Protein AF-A0A1A8BZ48-F1 (afdb_monomer_lite)

Radius of gyration: 14.45 Å; chains: 1; bounding box: 38×24×32 Å

pLDDT: mean 97.92, std 1.16, range [92.81, 98.75]

Secondary structure (DSSP, 8-state):
--EEE---TTS-HHHHHHHHHHHTT-TTEEE-SS---PPTTSHHHHHHHHHHHHHHHHH-S---------TT---SS-HHHHHHHHHHTTT----

Structure (mmCIF, N/CA/C/O backbone):
data_AF-A0A1A8BZ48-F1
#
_entry.id   AF-A0A1A8BZ48-F1
#
loop_
_atom_site.group_PDB
_atom_site.id
_atom_site.type_symbol
_atom_site.label_atom_id
_atom_site.label_alt_id
_atom_site.label_comp_id
_atom_site.label_asym_id
_atom_site.label_entity_id
_atom_site.label_seq_id
_atom_site.pdbx_PDB_ins_code
_atom_site.Cartn_x
_atom_site.Cartn_y
_atom_site.Cartn_z
_atom_site.occupancy
_atom_site.B_iso_or_equiv
_atom_site.auth_seq_id
_atom_site.auth_comp_id
_atom_site.auth_asym_id
_atom_site.auth_atom_id
_atom_site.pdbx_PDB_model_num
ATOM 1 N N . ASN A 1 1 ? -3.430 1.887 10.774 1.00 96.94 1 ASN A N 1
ATOM 2 C CA . ASN A 1 1 ? -3.332 1.289 9.424 1.00 96.94 1 ASN A CA 1
ATOM 3 C C . ASN A 1 1 ? -1.954 0.684 9.240 1.00 96.94 1 ASN A C 1
ATOM 5 O O . ASN A 1 1 ? -1.033 1.091 9.943 1.00 96.94 1 ASN A O 1
ATOM 9 N N . ILE A 1 2 ? -1.830 -0.267 8.324 1.00 98.44 2 ILE A N 1
ATOM 10 C CA . ILE A 1 2 ? -0.574 -0.900 7.922 1.00 98.44 2 ILE A CA 1
ATOM 11 C C . ILE A 1 2 ? -0.510 -0.853 6.394 1.00 98.44 2 ILE A C 1
ATOM 13 O O . ILE A 1 2 ? -1.550 -0.981 5.749 1.00 98.44 2 ILE A O 1
ATOM 17 N N . TYR A 1 3 ? 0.667 -0.595 5.835 1.00 98.69 3 TYR A N 1
ATOM 18 C CA . TYR A 1 3 ? 0.822 -0.289 4.417 1.00 98.69 3 TYR A CA 1
ATOM 19 C C . TYR A 1 3 ? 1.949 -1.131 3.819 1.00 98.69 3 TYR A C 1
ATOM 21 O O . TYR A 1 3 ? 3.090 -1.049 4.271 1.00 98.69 3 TYR A O 1
ATOM 29 N N . CYS A 1 4 ? 1.620 -1.911 2.793 1.00 98.75 4 CYS A N 1
ATOM 30 C CA . CYS A 1 4 ? 2.593 -2.608 1.960 1.00 98.75 4 CYS A CA 1
ATOM 31 C C . CYS A 1 4 ? 2.738 -1.858 0.638 1.00 98.75 4 CYS A C 1
ATOM 33 O O . CYS A 1 4 ? 1.737 -1.527 0.001 1.00 98.75 4 CYS A O 1
ATOM 35 N N . VAL A 1 5 ? 3.978 -1.586 0.238 1.00 98.75 5 VAL A N 1
ATOM 36 C CA . VAL A 1 5 ? 4.297 -0.924 -1.026 1.00 98.75 5 VAL A CA 1
ATOM 37 C C . VAL A 1 5 ? 4.998 -1.917 -1.940 1.00 98.75 5 VAL A C 1
ATOM 39 O O . VAL A 1 5 ? 6.108 -2.372 -1.662 1.00 98.75 5 VAL A O 1
ATOM 42 N N . HIS A 1 6 ? 4.356 -2.237 -3.059 1.00 98.62 6 HIS A N 1
ATOM 43 C CA . HIS A 1 6 ? 4.996 -2.938 -4.164 1.00 98.62 6 HIS A CA 1
ATOM 44 C C . HIS A 1 6 ? 5.599 -1.916 -5.131 1.00 98.62 6 HIS A C 1
ATOM 46 O O . HIS A 1 6 ? 4.931 -0.970 -5.547 1.00 98.62 6 HIS A O 1
ATOM 52 N N . VAL A 1 7 ? 6.871 -2.109 -5.479 1.00 98.38 7 VAL A N 1
ATOM 53 C CA . VAL A 1 7 ? 7.554 -1.367 -6.544 1.00 98.38 7 VAL A CA 1
ATOM 54 C C . VAL A 1 7 ? 7.891 -2.365 -7.645 1.00 98.38 7 VAL A C 1
ATOM 56 O O . VAL A 1 7 ? 8.455 -3.426 -7.368 1.00 98.38 7 VAL A O 1
ATOM 59 N N . ASP A 1 8 ? 7.538 -2.048 -8.892 1.00 98.19 8 ASP A N 1
ATOM 60 C CA . ASP A 1 8 ? 7.813 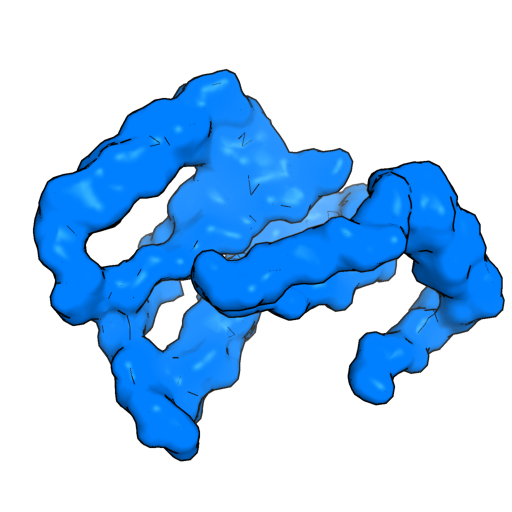-2.927 -10.029 1.00 98.19 8 ASP A CA 1
ATOM 61 C C . ASP A 1 8 ? 9.323 -3.163 -10.167 1.00 98.19 8 ASP A C 1
ATOM 63 O O . ASP A 1 8 ? 10.123 -2.229 -10.119 1.00 98.19 8 ASP A O 1
ATOM 67 N N . LYS A 1 9 ? 9.727 -4.416 -10.405 1.00 97.94 9 LYS A N 1
ATOM 68 C CA . LYS A 1 9 ? 11.133 -4.771 -10.668 1.00 97.94 9 LYS A CA 1
ATOM 69 C C . LYS A 1 9 ? 11.755 -4.010 -11.848 1.00 97.94 9 LYS A C 1
ATOM 71 O O . LYS A 1 9 ? 12.975 -3.925 -11.929 1.00 97.94 9 LYS A O 1
ATOM 76 N N . LYS A 1 10 ? 10.942 -3.488 -12.768 1.00 97.75 10 LYS A N 1
ATOM 77 C CA . LYS A 1 10 ? 11.369 -2.677 -13.920 1.00 97.75 10 LYS A CA 1
ATOM 78 C C . LYS A 1 10 ? 11.499 -1.188 -13.603 1.00 97.75 10 LYS A C 1
ATOM 80 O O . LYS A 1 10 ? 11.936 -0.436 -14.471 1.00 97.75 10 LYS A O 1
ATOM 85 N N . SER A 1 11 ? 11.078 -0.735 -12.422 1.00 97.69 11 SER A N 1
ATOM 86 C CA . SER A 1 11 ? 11.236 0.661 -12.024 1.00 97.69 11 SER A CA 1
ATOM 87 C C . SER A 1 11 ? 12.716 1.040 -11.955 1.00 97.69 11 SER A C 1
ATOM 89 O O . SER A 1 11 ? 13.577 0.217 -11.644 1.00 97.69 11 SER A O 1
ATOM 91 N N . ALA A 1 12 ? 13.015 2.309 -12.241 1.00 98.38 12 ALA A N 1
ATOM 92 C CA . ALA A 1 12 ? 14.375 2.819 -12.124 1.00 98.38 12 ALA A CA 1
ATOM 93 C C . ALA A 1 12 ? 14.898 2.619 -10.685 1.00 98.38 12 ALA A C 1
ATOM 95 O O . ALA A 1 12 ? 14.139 2.854 -9.740 1.00 98.38 12 ALA A O 1
ATOM 96 N N . PRO A 1 13 ? 16.185 2.268 -10.489 1.00 97.94 13 PRO A N 1
ATOM 97 C CA . PRO A 1 13 ? 16.743 2.042 -9.154 1.00 97.94 13 PRO A CA 1
ATOM 98 C C . PRO A 1 13 ? 16.517 3.210 -8.187 1.00 97.94 13 PRO A C 1
ATOM 100 O O . PRO A 1 13 ? 16.237 2.994 -7.012 1.00 97.94 13 PRO A O 1
ATOM 103 N N . SER A 1 14 ? 16.554 4.448 -8.692 1.00 98.50 14 SER A N 1
ATOM 104 C CA . SER A 1 14 ? 16.286 5.659 -7.910 1.00 98.50 14 SER A CA 1
ATOM 105 C C . SER A 1 14 ? 14.878 5.701 -7.311 1.00 98.50 14 SER A C 1
ATOM 107 O O . SER A 1 14 ? 14.719 6.167 -6.186 1.00 98.50 14 SER A O 1
ATOM 109 N N . VAL A 1 15 ? 13.865 5.188 -8.018 1.00 98.19 15 VAL A N 1
ATOM 110 C CA . VAL A 1 15 ? 12.479 5.115 -7.525 1.00 98.19 15 VAL A CA 1
ATOM 111 C C . VAL A 1 15 ? 12.398 4.135 -6.362 1.00 98.19 15 VAL A C 1
ATOM 113 O O . VAL A 1 15 ? 11.876 4.476 -5.302 1.00 98.19 15 VAL A O 1
ATOM 116 N N . THR A 1 16 ? 12.973 2.946 -6.534 1.00 97.94 16 THR A N 1
ATOM 117 C CA . THR A 1 16 ? 13.028 1.919 -5.491 1.00 97.94 16 THR A CA 1
ATOM 118 C C . THR A 1 16 ? 13.745 2.435 -4.244 1.00 97.94 16 THR A C 1
ATOM 120 O O . THR A 1 16 ? 13.206 2.315 -3.148 1.00 97.94 16 THR A O 1
ATOM 123 N N . SER A 1 17 ? 14.908 3.080 -4.397 1.00 98.38 17 SER A N 1
ATOM 124 C CA . SER A 1 17 ? 15.658 3.652 -3.270 1.00 98.38 17 SER A CA 1
ATOM 125 C C . SER A 1 17 ? 14.906 4.783 -2.567 1.00 98.38 17 SER A C 1
ATOM 127 O O . SER A 1 17 ? 14.914 4.847 -1.340 1.00 98.38 17 SER A O 1
ATOM 129 N N . ALA A 1 18 ? 14.232 5.661 -3.316 1.00 98.69 18 ALA A N 1
ATOM 130 C CA . ALA A 1 18 ? 13.446 6.745 -2.733 1.00 98.69 18 ALA A CA 1
ATOM 131 C C . ALA A 1 18 ? 12.252 6.208 -1.932 1.00 98.69 18 ALA A C 1
ATOM 133 O O . ALA A 1 18 ? 12.027 6.630 -0.799 1.00 98.69 18 ALA A O 1
ATOM 134 N N . ILE A 1 19 ? 11.519 5.237 -2.484 1.00 98.50 19 ILE A N 1
ATOM 135 C CA . ILE A 1 19 ? 10.404 4.591 -1.782 1.00 98.50 19 ILE A CA 1
ATOM 136 C C . ILE A 1 19 ? 10.918 3.853 -0.547 1.00 98.50 19 ILE A C 1
ATOM 138 O O . ILE A 1 19 ? 10.341 4.007 0.527 1.00 98.50 19 ILE A O 1
ATOM 142 N N . GLN A 1 20 ? 12.035 3.130 -0.652 1.00 98.38 20 GLN A N 1
ATOM 143 C CA . GLN A 1 20 ? 12.647 2.463 0.494 1.00 98.38 20 GLN A CA 1
ATOM 144 C C . GLN A 1 20 ? 12.982 3.455 1.614 1.00 98.38 20 GLN A C 1
ATOM 146 O O . GLN A 1 20 ? 12.639 3.199 2.768 1.00 98.38 20 GLN A O 1
ATOM 151 N N . ALA A 1 21 ? 13.576 4.604 1.274 1.00 98.62 21 ALA A N 1
ATOM 152 C CA . ALA A 1 21 ? 13.889 5.665 2.228 1.00 98.62 21 ALA A CA 1
ATOM 153 C C . ALA A 1 21 ? 12.637 6.257 2.896 1.00 98.62 21 ALA A C 1
ATOM 155 O O . ALA A 1 21 ? 12.681 6.582 4.076 1.00 98.62 21 ALA A O 1
ATOM 156 N N . ILE A 1 22 ? 11.513 6.366 2.181 1.00 98.56 22 ILE A N 1
ATOM 157 C CA . ILE A 1 22 ? 10.238 6.790 2.777 1.00 98.56 22 ILE A CA 1
ATOM 158 C C . ILE A 1 22 ? 9.711 5.711 3.726 1.00 98.56 22 ILE A C 1
ATOM 160 O O . ILE A 1 22 ? 9.331 6.014 4.855 1.00 98.56 22 ILE A O 1
ATOM 164 N N . THR A 1 23 ? 9.678 4.448 3.286 1.00 98.38 23 THR A N 1
ATOM 165 C CA . THR A 1 23 ? 9.126 3.356 4.102 1.00 98.38 23 THR A CA 1
ATOM 166 C C . THR A 1 23 ? 9.929 3.124 5.382 1.00 98.38 23 THR A C 1
ATOM 168 O O . THR A 1 23 ? 9.335 2.865 6.422 1.00 98.38 23 THR A O 1
ATOM 171 N N . SER A 1 24 ? 11.254 3.312 5.361 1.00 98.25 24 SER A N 1
ATOM 172 C CA . SER A 1 24 ? 12.101 3.140 6.548 1.00 98.25 24 SER A CA 1
ATOM 173 C C . SER A 1 24 ? 11.826 4.157 7.662 1.00 98.25 24 SER A C 1
ATOM 175 O O . SER A 1 24 ? 12.190 3.913 8.811 1.00 98.25 24 SER A O 1
ATOM 177 N N . CYS A 1 25 ? 11.149 5.271 7.361 1.00 98.69 25 CYS A N 1
ATOM 178 C CA . CYS A 1 25 ? 1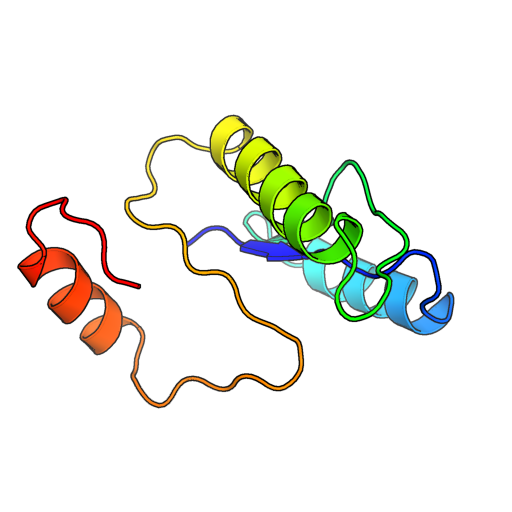0.747 6.255 8.363 1.00 98.69 25 CYS A CA 1
ATOM 179 C C . CYS A 1 25 ? 9.564 5.802 9.233 1.00 98.69 25 CYS A C 1
ATOM 181 O O . CYS A 1 25 ? 9.325 6.409 10.279 1.00 98.69 25 CYS A O 1
ATOM 183 N N . PHE A 1 26 ? 8.801 4.782 8.821 1.00 98.44 26 PHE A N 1
ATOM 184 C CA . PHE A 1 26 ? 7.544 4.417 9.475 1.00 98.44 26 PHE A CA 1
ATOM 185 C C . PHE A 1 26 ? 7.498 2.924 9.821 1.00 98.44 26 PHE A C 1
ATOM 187 O O . PHE A 1 26 ? 7.597 2.084 8.935 1.00 98.44 26 PHE A O 1
ATOM 194 N N . PRO A 1 27 ? 7.232 2.547 11.084 1.00 97.38 27 PRO A N 1
ATOM 195 C CA . PRO A 1 27 ? 7.220 1.139 11.493 1.00 97.38 27 PRO A CA 1
ATOM 196 C C . PRO A 1 27 ? 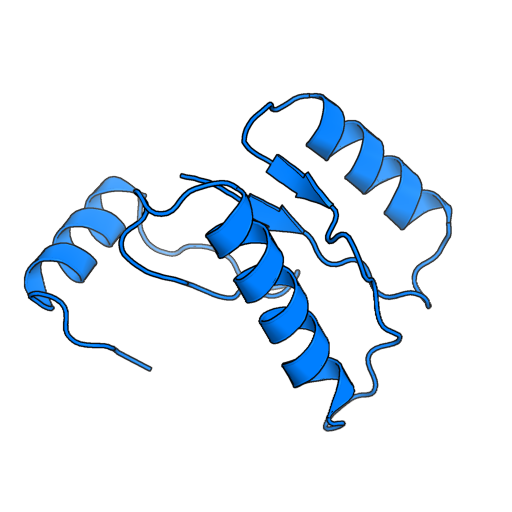6.038 0.337 10.919 1.00 97.38 27 PRO A C 1
ATOM 198 O O . PRO A 1 27 ? 6.009 -0.885 11.015 1.00 97.38 27 PRO A O 1
ATOM 201 N N . ASN A 1 28 ? 5.031 1.015 10.366 1.00 98.19 28 ASN A N 1
ATOM 202 C CA . ASN A 1 28 ? 3.816 0.423 9.809 1.00 98.19 28 ASN A CA 1
ATOM 203 C C . ASN A 1 28 ? 3.722 0.560 8.279 1.00 98.19 28 ASN A C 1
ATOM 205 O O . ASN A 1 28 ? 2.647 0.320 7.723 1.00 98.19 28 ASN A O 1
ATOM 209 N N . VAL A 1 29 ? 4.807 0.972 7.620 1.00 98.69 29 VAL A N 1
ATOM 210 C CA . VAL A 1 29 ? 4.928 1.041 6.161 1.00 98.69 29 VAL A CA 1
ATOM 211 C C . VAL A 1 29 ? 6.145 0.216 5.765 1.00 98.69 29 VAL A C 1
ATOM 213 O O . VAL A 1 29 ? 7.223 0.418 6.308 1.00 98.69 29 VAL A O 1
ATOM 216 N N . PHE A 1 30 ? 5.997 -0.708 4.825 1.00 98.56 30 PHE A N 1
ATOM 217 C CA . PHE A 1 30 ? 7.112 -1.542 4.388 1.00 98.56 30 PHE A CA 1
ATOM 218 C C . PHE A 1 30 ? 7.022 -1.867 2.899 1.00 98.56 30 PHE A C 1
ATOM 220 O O . PHE A 1 30 ? 5.949 -1.825 2.294 1.00 98.56 30 PHE A O 1
ATOM 227 N N . MET A 1 31 ? 8.171 -2.181 2.306 1.00 98.44 31 MET A N 1
ATOM 228 C CA . MET A 1 31 ? 8.234 -2.722 0.953 1.00 98.44 31 MET A CA 1
ATOM 229 C C . MET A 1 31 ? 7.876 -4.206 0.959 1.00 98.44 31 MET A C 1
ATOM 231 O O . MET A 1 31 ? 8.280 -4.927 1.870 1.00 98.44 31 MET A O 1
ATOM 235 N N . VAL A 1 32 ? 7.156 -4.650 -0.070 1.00 98.50 32 VAL A N 1
ATOM 236 C CA . VAL A 1 32 ? 6.824 -6.067 -0.272 1.00 98.50 32 VAL A CA 1
ATOM 237 C C . VAL A 1 32 ? 8.082 -6.946 -0.246 1.00 98.50 32 VAL A C 1
ATOM 239 O O . VAL A 1 32 ? 9.119 -6.574 -0.804 1.00 98.50 32 VAL A O 1
ATOM 242 N N . SER A 1 33 ? 7.984 -8.117 0.378 1.00 98.12 33 SER A N 1
ATOM 243 C CA . SER A 1 33 ? 9.069 -9.096 0.488 1.00 98.12 33 SER A CA 1
ATOM 244 C C . SER A 1 33 ? 9.467 -9.660 -0.880 1.00 98.12 33 SER A C 1
ATOM 246 O O . SER A 1 33 ? 10.651 -9.791 -1.192 1.00 98.12 33 SER A O 1
ATOM 248 N N . GLU A 1 34 ? 8.476 -9.917 -1.736 1.00 98.06 34 GLU A N 1
ATOM 249 C CA . GLU A 1 34 ? 8.664 -10.434 -3.088 1.00 98.06 34 GLU A CA 1
ATOM 250 C C . GLU A 1 34 ? 8.103 -9.476 -4.147 1.00 98.06 34 GLU A C 1
ATOM 252 O O . GLU A 1 34 ? 6.921 -9.494 -4.494 1.00 98.06 34 GLU A O 1
ATOM 257 N N . ALA A 1 35 ? 8.968 -8.639 -4.724 1.00 97.94 35 ALA A N 1
ATOM 258 C CA . ALA A 1 35 ? 8.592 -7.803 -5.862 1.00 97.94 35 ALA A CA 1
ATOM 259 C C . ALA A 1 35 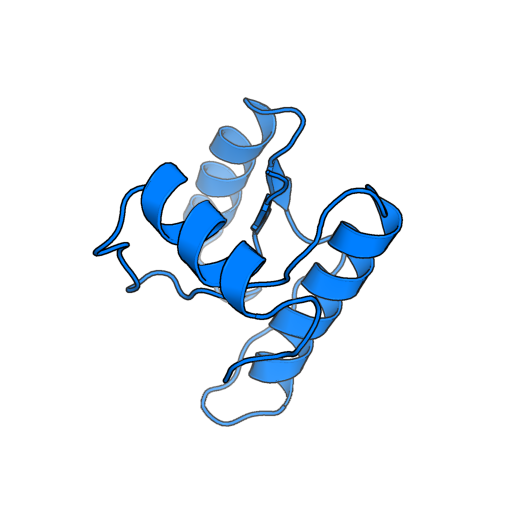? 8.460 -8.629 -7.158 1.00 97.94 35 ALA A C 1
ATOM 261 O O . ALA A 1 35 ? 9.184 -9.604 -7.390 1.00 97.94 35 ALA A O 1
ATOM 262 N N . VAL A 1 36 ? 7.589 -8.185 -8.064 1.00 98.25 36 VAL A N 1
ATOM 263 C CA . VAL A 1 36 ? 7.358 -8.811 -9.379 1.00 98.25 36 VAL A CA 1
ATOM 264 C C . VAL A 1 36 ? 7.494 -7.785 -10.498 1.00 98.25 36 VAL A C 1
ATOM 266 O O . VAL A 1 36 ? 7.324 -6.588 -10.277 1.00 98.25 36 VAL A O 1
ATOM 269 N N . SER A 1 37 ? 7.826 -8.257 -11.700 1.00 98.25 37 SER A N 1
ATOM 270 C CA . SER A 1 37 ? 7.799 -7.428 -12.905 1.00 98.25 37 SER A CA 1
ATOM 271 C C . SER A 1 37 ? 6.373 -7.397 -13.443 1.00 98.25 37 SER A C 1
ATOM 273 O O . SER A 1 37 ? 5.881 -8.423 -13.913 1.00 98.25 37 SER A O 1
ATOM 275 N N . VAL A 1 38 ? 5.685 -6.259 -13.337 1.00 97.00 38 VAL A N 1
ATOM 276 C CA . VAL A 1 38 ? 4.264 -6.168 -13.685 1.00 97.00 38 VAL A CA 1
ATOM 277 C C . VAL A 1 38 ? 4.114 -5.915 -15.178 1.00 97.00 38 VAL A C 1
ATOM 279 O O . VAL A 1 38 ? 4.601 -4.935 -15.740 1.00 97.00 38 VAL A O 1
ATOM 282 N N . VAL A 1 39 ? 3.418 -6.818 -15.850 1.00 96.94 39 VAL A N 1
ATOM 283 C CA . VAL A 1 39 ? 3.010 -6.701 -17.247 1.00 96.94 39 VAL A CA 1
ATOM 284 C C . VAL A 1 39 ? 1.555 -6.248 -17.290 1.00 96.94 39 VAL A C 1
ATOM 286 O O . VAL A 1 39 ? 0.707 -6.782 -16.571 1.00 96.94 39 VAL A O 1
ATOM 289 N N . TYR A 1 40 ? 1.272 -5.254 -18.134 1.00 93.12 40 TYR A N 1
ATOM 290 C CA . TYR A 1 40 ? -0.086 -4.762 -18.357 1.00 93.12 40 TYR A CA 1
ATOM 291 C C . TYR A 1 40 ? -1.016 -5.906 -18.780 1.00 93.12 40 TYR A C 1
ATOM 293 O O . TYR A 1 40 ? -0.634 -6.735 -19.604 1.00 93.12 40 TYR A O 1
ATOM 301 N N . ALA A 1 41 ? -2.212 -5.956 -18.185 1.00 92.81 41 ALA A N 1
ATOM 302 C CA . ALA A 1 41 ? -3.199 -7.028 -18.358 1.00 92.81 41 ALA A CA 1
ATOM 303 C C . ALA A 1 41 ? -2.683 -8.460 -18.066 1.00 92.81 41 ALA A C 1
ATOM 305 O O . ALA A 1 41 ? -3.360 -9.437 -18.377 1.00 92.81 41 ALA A O 1
ATOM 306 N N . GLY A 1 42 ? -1.501 -8.605 -17.456 1.00 96.56 42 GLY A N 1
ATOM 307 C CA . GLY A 1 42 ? -0.899 -9.895 -17.132 1.00 96.56 42 GLY A CA 1
ATOM 308 C C . GLY A 1 42 ? -1.137 -10.324 -15.685 1.00 96.56 42 GLY A C 1
ATOM 309 O O . GLY A 1 42 ? -1.327 -9.495 -14.793 1.00 96.56 42 GLY A O 1
ATOM 310 N N . TRP A 1 43 ? -1.009 -11.631 -15.428 1.00 98.12 43 TRP A N 1
ATOM 311 C CA . TRP A 1 43 ? -1.125 -12.233 -14.088 1.00 98.12 43 TRP A CA 1
ATOM 312 C C . TRP A 1 43 ? -0.268 -11.532 -13.028 1.00 98.12 43 TRP A C 1
ATOM 314 O O . TRP A 1 43 ? -0.696 -11.329 -11.896 1.00 98.12 43 TRP A O 1
ATOM 324 N N . SER A 1 44 ? 0.924 -11.081 -13.416 1.00 97.81 44 SER A N 1
ATOM 325 C CA . SER A 1 44 ? 1.841 -10.334 -12.550 1.00 97.81 44 SER A CA 1
ATOM 326 C C . SER A 1 44 ? 1.212 -9.120 -11.848 1.00 97.81 44 SER A C 1
ATOM 328 O O . SER A 1 44 ? 1.656 -8.767 -10.759 1.00 97.81 44 SER A O 1
ATOM 330 N N . ARG A 1 45 ? 0.165 -8.498 -12.419 1.00 98.12 45 ARG A N 1
ATOM 331 C CA . ARG A 1 45 ? -0.556 -7.402 -11.756 1.00 98.12 45 ARG A CA 1
ATOM 332 C C . ARG A 1 45 ? -1.325 -7.892 -10.533 1.00 98.12 45 ARG A C 1
ATOM 334 O O . ARG A 1 45 ? -1.302 -7.213 -9.512 1.00 98.12 45 ARG A O 1
ATOM 341 N N . VAL A 1 46 ? -1.972 -9.052 -10.640 1.00 98.12 46 VAL A N 1
ATOM 342 C CA . VAL A 1 46 ? -2.675 -9.709 -9.528 1.00 98.12 46 VAL A CA 1
ATOM 343 C C . VAL A 1 46 ? -1.662 -10.235 -8.516 1.00 98.12 46 VAL A C 1
ATOM 345 O O . VAL A 1 46 ? -1.829 -10.036 -7.318 1.00 98.12 46 VAL A O 1
ATOM 348 N N . GLN A 1 47 ? -0.565 -10.830 -8.994 1.00 98.62 47 GLN A N 1
ATOM 349 C CA . GLN A 1 47 ? 0.505 -11.333 -8.133 1.00 98.62 47 GLN A CA 1
ATOM 350 C C . GLN A 1 47 ? 1.099 -10.239 -7.232 1.00 98.62 47 GLN A C 1
ATOM 352 O O . GLN A 1 47 ? 1.390 -10.506 -6.071 1.00 98.62 47 GLN A O 1
ATOM 357 N N . ALA A 1 48 ? 1.246 -9.007 -7.733 1.00 98.56 48 ALA A N 1
ATOM 358 C CA . ALA A 1 48 ? 1.713 -7.879 -6.926 1.00 98.56 48 ALA A CA 1
ATOM 359 C C . ALA A 1 48 ? 0.805 -7.609 -5.709 1.00 98.56 48 ALA A C 1
ATOM 361 O O . ALA A 1 48 ? 1.310 -7.429 -4.601 1.00 98.56 48 ALA A O 1
ATOM 362 N N . ASP A 1 49 ? -0.520 -7.646 -5.897 1.00 98.62 49 ASP A N 1
ATOM 363 C CA . ASP A 1 49 ? -1.480 -7.467 -4.801 1.00 98.62 49 ASP A CA 1
ATOM 364 C C . ASP A 1 49 ? -1.454 -8.669 -3.844 1.00 98.62 49 ASP A C 1
ATOM 366 O O . ASP A 1 49 ? -1.430 -8.474 -2.631 1.00 98.62 49 ASP A O 1
ATOM 370 N N . LEU A 1 50 ? -1.392 -9.902 -4.368 1.00 98.75 50 LEU A N 1
ATOM 371 C CA . LEU A 1 50 ? -1.322 -11.127 -3.556 1.00 98.75 50 LEU A CA 1
ATOM 372 C C . LEU A 1 50 ? -0.086 -11.160 -2.649 1.00 98.75 50 LEU A C 1
ATOM 374 O O . LEU A 1 50 ? -0.193 -11.538 -1.482 1.00 98.75 50 LEU A O 1
ATOM 378 N N . ASN A 1 51 ? 1.068 -10.722 -3.153 1.00 98.75 51 ASN A N 1
ATOM 379 C CA . ASN A 1 51 ? 2.296 -10.664 -2.363 1.00 98.75 51 ASN A CA 1
ATOM 380 C C . ASN A 1 51 ? 2.146 -9.669 -1.201 1.00 98.75 51 ASN A C 1
ATOM 382 O O . ASN A 1 51 ? 2.456 -10.001 -0.058 1.00 98.75 51 ASN A O 1
ATOM 386 N N . CYS A 1 52 ? 1.566 -8.48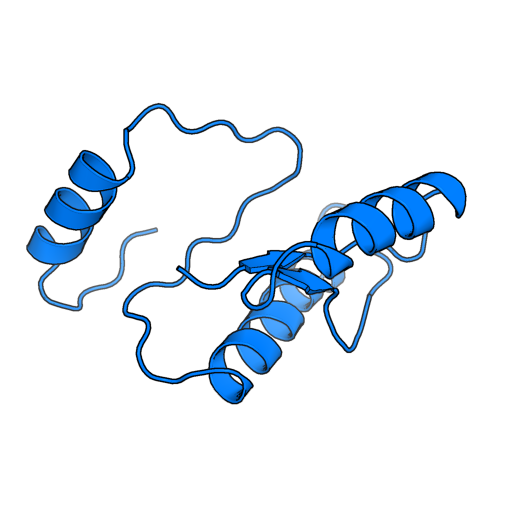9 -1.454 1.00 98.62 52 CYS A N 1
ATOM 387 C CA . CYS A 1 52 ? 1.267 -7.550 -0.375 1.00 98.62 52 CYS A CA 1
ATOM 388 C C . CYS A 1 52 ? 0.199 -8.069 0.599 1.00 98.62 52 CYS A C 1
ATOM 390 O O . CYS A 1 52 ? 0.319 -7.827 1.798 1.00 98.62 52 CYS A O 1
ATOM 392 N N . MET A 1 53 ? -0.830 -8.791 0.137 1.00 98.56 53 MET A N 1
ATOM 393 C CA . MET A 1 53 ? -1.811 -9.422 1.032 1.00 98.56 53 MET A CA 1
ATOM 394 C C . MET A 1 53 ? -1.137 -10.406 1.995 1.00 98.56 53 MET A C 1
ATOM 396 O O . MET A 1 53 ? -1.429 -10.373 3.191 1.00 98.56 53 MET A O 1
ATOM 400 N N . ALA A 1 54 ? -0.224 -11.246 1.493 1.00 98.50 54 ALA A N 1
ATOM 401 C CA . ALA A 1 54 ? 0.509 -12.213 2.306 1.00 98.50 54 ALA A CA 1
ATOM 402 C C . ALA A 1 54 ? 1.361 -11.522 3.383 1.00 98.50 54 ALA A C 1
ATOM 404 O O . ALA A 1 54 ? 1.261 -11.864 4.563 1.00 98.50 54 ALA A O 1
ATOM 405 N N . ASP A 1 55 ? 2.132 -10.498 3.008 1.00 98.56 55 ASP A N 1
ATOM 406 C CA . ASP A 1 55 ? 2.974 -9.770 3.960 1.00 98.56 55 ASP A CA 1
ATOM 407 C C . ASP A 1 55 ? 2.149 -8.993 4.996 1.00 98.56 55 ASP A C 1
ATOM 409 O O . ASP A 1 55 ? 2.461 -9.013 6.187 1.00 98.56 55 ASP A O 1
ATOM 413 N N . LEU A 1 56 ? 1.065 -8.333 4.573 1.00 98.56 56 LEU A N 1
ATOM 414 C CA . LEU A 1 56 ? 0.155 -7.623 5.477 1.00 98.56 56 LEU A CA 1
ATOM 415 C C . LEU A 1 56 ? -0.494 -8.571 6.490 1.00 98.56 56 LEU A C 1
ATOM 417 O O . LEU A 1 56 ? -0.634 -8.212 7.662 1.00 98.56 56 LEU A O 1
ATOM 421 N N . TYR A 1 57 ? -0.892 -9.766 6.046 1.00 97.88 57 TYR A N 1
ATOM 422 C CA . TYR A 1 57 ? -1.478 -10.789 6.908 1.00 97.88 57 TYR A CA 1
ATOM 423 C C . TYR A 1 57 ? -0.460 -11.330 7.921 1.00 97.88 57 TYR A C 1
ATOM 425 O O . TYR A 1 57 ? -0.781 -11.457 9.104 1.00 97.88 57 TYR A O 1
ATOM 433 N N . ASN A 1 58 ? 0.781 -11.567 7.485 1.00 97.81 58 ASN A N 1
ATOM 434 C CA . ASN A 1 58 ? 1.875 -12.008 8.354 1.00 97.81 58 ASN A CA 1
ATOM 435 C C . ASN A 1 58 ? 2.298 -10.934 9.366 1.00 97.81 58 ASN A C 1
ATOM 437 O O . ASN A 1 58 ? 2.603 -11.251 10.514 1.00 97.81 58 ASN A O 1
ATOM 441 N N . ALA A 1 59 ? 2.298 -9.660 8.968 1.00 97.00 59 ALA A N 1
ATOM 442 C CA . ALA A 1 59 ? 2.696 -8.557 9.837 1.00 97.00 59 ALA A CA 1
ATOM 443 C C . ALA A 1 59 ? 1.670 -8.277 10.948 1.00 97.00 59 ALA A C 1
ATOM 445 O O . ALA A 1 59 ? 2.031 -7.904 12.067 1.00 97.00 59 ALA A O 1
ATOM 446 N N . SER A 1 60 ? 0.373 -8.424 10.664 1.00 96.31 60 SER A N 1
ATOM 447 C CA . SER A 1 60 ? -0.678 -8.284 11.671 1.00 96.31 60 SER A CA 1
ATOM 448 C C . SER A 1 60 ? -1.994 -8.877 11.192 1.00 96.31 60 SER A C 1
ATOM 450 O O . SER A 1 60 ? -2.405 -8.623 10.074 1.00 96.31 60 SER A O 1
ATOM 452 N N . THR A 1 61 ? -2.748 -9.527 12.074 1.00 93.00 61 THR A N 1
ATOM 453 C CA . THR A 1 61 ? -4.130 -9.966 11.793 1.00 93.00 61 THR A CA 1
ATOM 454 C C . THR A 1 61 ? -5.189 -9.034 12.395 1.00 93.00 61 THR A C 1
ATOM 456 O O . THR A 1 61 ? -6.380 -9.341 12.408 1.00 93.00 61 THR A O 1
ATOM 459 N N . LYS A 1 62 ? -4.778 -7.875 12.936 1.00 96.94 62 LYS A N 1
ATOM 460 C CA . LYS A 1 62 ? -5.687 -6.941 13.628 1.00 96.94 62 LYS A CA 1
ATOM 461 C C . LYS A 1 62 ? -6.446 -6.004 12.682 1.00 96.94 62 LYS A C 1
ATOM 463 O O . LYS A 1 62 ? -7.482 -5.465 13.085 1.00 96.94 62 LYS A O 1
ATOM 468 N N . TRP A 1 63 ? -5.936 -5.775 11.469 1.00 97.75 63 TRP A N 1
ATOM 469 C CA . TRP A 1 63 ? -6.617 -4.959 10.458 1.00 97.75 63 TRP A CA 1
ATOM 470 C C . TRP A 1 63 ? -7.914 -5.637 9.985 1.00 97.75 63 TRP A C 1
ATOM 472 O O . TRP A 1 63 ? -8.141 -6.814 10.248 1.00 97.75 63 TRP A O 1
ATOM 482 N N . LYS A 1 64 ? -8.822 -4.860 9.379 1.00 97.94 64 LYS A N 1
ATOM 483 C CA . LYS A 1 64 ? -10.205 -5.301 9.104 1.00 97.94 64 LYS A CA 1
ATOM 484 C C . LYS A 1 64 ? -10.554 -5.419 7.629 1.00 97.94 64 LYS A C 1
ATOM 486 O O . LYS A 1 64 ? -11.334 -6.288 7.273 1.00 97.94 64 LYS A O 1
ATOM 491 N N . TYR A 1 65 ? -9.985 -4.554 6.800 1.00 98.38 65 TYR A N 1
ATOM 492 C CA . TYR A 1 65 ? -10.254 -4.504 5.371 1.00 98.38 65 TYR A CA 1
ATOM 493 C C . TYR A 1 65 ? -8.943 -4.338 4.616 1.00 98.38 65 TYR A C 1
ATOM 495 O O . TYR A 1 65 ? -8.043 -3.639 5.086 1.00 98.38 65 TYR A O 1
ATOM 503 N N . PHE A 1 66 ? -8.871 -4.976 3.454 1.00 98.19 66 PHE A N 1
ATOM 504 C CA . PHE A 1 66 ? -7.816 -4.784 2.472 1.00 98.19 66 PHE A CA 1
ATOM 505 C C . PHE A 1 66 ? -8.323 -3.835 1.384 1.00 98.19 66 PHE A C 1
ATOM 507 O O . PHE A 1 66 ? -9.447 -3.983 0.911 1.00 98.19 66 PHE A O 1
ATOM 514 N N . ILE A 1 67 ? -7.496 -2.864 1.004 1.00 98.50 67 ILE A N 1
ATOM 515 C CA . ILE A 1 67 ? -7.768 -1.923 -0.084 1.00 98.50 67 ILE A CA 1
ATOM 516 C C . ILE A 1 67 ? -6.480 -1.841 -0.902 1.00 98.50 67 ILE A C 1
ATOM 518 O O . ILE A 1 67 ? -5.464 -1.379 -0.380 1.00 98.50 67 ILE A O 1
ATOM 522 N N . ASN A 1 68 ? -6.502 -2.308 -2.150 1.00 98.06 68 ASN A N 1
ATOM 523 C CA . ASN A 1 68 ? -5.396 -2.103 -3.082 1.00 98.06 68 ASN A CA 1
ATOM 524 C C . ASN A 1 68 ? -5.534 -0.745 -3.776 1.00 98.06 68 ASN A C 1
ATOM 526 O O . ASN A 1 68 ? -6.636 -0.285 -4.057 1.00 98.06 68 ASN A O 1
ATOM 530 N N . LEU A 1 69 ? -4.396 -0.114 -4.051 1.00 98.44 69 LEU A N 1
ATOM 531 C CA . LEU A 1 69 ? -4.293 1.166 -4.750 1.00 98.44 69 LEU A CA 1
ATOM 532 C C . LEU A 1 69 ? -3.146 1.094 -5.763 1.00 98.44 69 LEU A C 1
ATOM 534 O O . LEU A 1 69 ? -2.234 0.274 -5.632 1.00 98.44 69 LEU A O 1
ATOM 538 N N . CYS A 1 70 ? -3.172 1.973 -6.756 1.00 96.31 70 CYS A N 1
ATOM 539 C CA . CYS A 1 70 ? -2.082 2.229 -7.685 1.00 96.31 70 CYS A CA 1
ATOM 540 C C . CYS A 1 70 ? -1.528 3.653 -7.508 1.00 96.31 70 CYS A C 1
ATOM 542 O O . CYS A 1 70 ? -2.117 4.500 -6.842 1.00 96.31 70 CYS A O 1
ATOM 544 N N . GLY A 1 71 ? -0.378 3.940 -8.127 1.00 95.38 71 GLY A N 1
ATOM 545 C CA . GLY A 1 71 ? 0.318 5.224 -7.960 1.00 95.38 71 GLY A CA 1
ATOM 546 C C . GLY A 1 71 ? -0.409 6.458 -8.516 1.00 95.38 71 GLY A C 1
ATOM 547 O O . GLY A 1 71 ? 0.085 7.565 -8.331 1.00 95.38 71 GLY A O 1
ATOM 548 N N . GLN A 1 72 ? -1.538 6.282 -9.209 1.00 97.12 72 GLN A N 1
ATOM 549 C CA . GLN A 1 72 ? -2.368 7.372 -9.738 1.00 97.12 72 GLN A CA 1
ATOM 550 C C . GLN A 1 72 ? -3.640 7.613 -8.911 1.00 97.12 72 GLN A C 1
ATOM 552 O O . GLN A 1 72 ? -4.360 8.573 -9.180 1.00 97.12 72 GLN A O 1
ATOM 557 N N . ASP A 1 73 ? -3.916 6.772 -7.912 1.00 98.12 73 ASP A N 1
ATOM 558 C CA . ASP A 1 73 ? -5.098 6.922 -7.071 1.00 98.12 73 ASP A CA 1
ATOM 559 C C . ASP A 1 73 ? -4.925 8.048 -6.050 1.00 98.12 73 ASP A C 1
ATOM 561 O O . ASP A 1 73 ? -3.833 8.307 -5.538 1.00 98.12 73 ASP A O 1
ATOM 565 N N . PHE A 1 74 ? -6.039 8.694 -5.703 1.00 98.12 74 PHE A N 1
ATOM 566 C CA . PHE A 1 74 ? -6.077 9.695 -4.644 1.00 98.12 74 PHE A CA 1
ATOM 567 C C . PHE A 1 74 ? -7.388 9.608 -3.850 1.00 98.12 74 PHE A C 1
ATOM 569 O O . PHE A 1 74 ? -8.459 9.468 -4.448 1.00 98.12 74 PHE A O 1
ATOM 576 N N . PRO A 1 75 ? -7.353 9.685 -2.506 1.00 97.81 75 PRO A N 1
ATOM 577 C CA . PRO A 1 75 ? -8.560 9.555 -1.703 1.00 97.81 75 PRO A CA 1
ATOM 578 C C . PRO A 1 75 ? -9.474 10.778 -1.849 1.00 97.81 75 PRO A C 1
ATOM 580 O O . PRO A 1 75 ? -9.058 11.916 -1.649 1.00 97.81 75 PRO A O 1
ATOM 583 N N . LEU A 1 76 ? -10.762 10.527 -2.101 1.00 98.25 76 LEU A N 1
ATOM 584 C CA . LEU A 1 76 ? -11.829 11.543 -2.052 1.00 98.25 76 LEU A CA 1
ATOM 585 C C . LEU A 1 76 ? -12.505 11.638 -0.675 1.00 98.25 76 LEU A C 1
ATOM 587 O O . LEU A 1 76 ? -13.426 12.431 -0.478 1.00 98.25 76 LEU A O 1
ATOM 591 N N . LYS A 1 77 ? -12.100 10.775 0.260 1.00 98.31 77 LYS A N 1
ATOM 592 C CA . LYS A 1 77 ? -12.675 10.627 1.597 1.00 98.31 77 LYS A CA 1
ATOM 593 C C . LYS A 1 77 ? -11.570 10.632 2.636 1.00 98.31 77 LYS A C 1
ATOM 595 O O . LYS A 1 77 ? -10.504 10.052 2.438 1.00 98.31 77 LYS A O 1
ATOM 600 N N . THR A 1 78 ? -11.845 11.260 3.768 1.00 98.75 78 THR A N 1
ATOM 601 C CA . THR A 1 78 ? -10.971 11.208 4.938 1.00 98.75 78 THR A CA 1
ATOM 602 C C . THR A 1 78 ? -10.906 9.789 5.504 1.00 98.75 78 THR A C 1
ATOM 604 O O . THR A 1 78 ? -11.805 8.968 5.306 1.00 98.75 78 THR A O 1
ATOM 607 N N . ASN A 1 79 ? -9.870 9.502 6.296 1.00 98.56 79 ASN A N 1
ATOM 608 C CA . ASN A 1 79 ? -9.760 8.213 6.981 1.00 98.56 79 ASN A CA 1
ATOM 609 C C . ASN A 1 79 ? -10.980 7.919 7.874 1.00 98.56 79 ASN A C 1
ATOM 611 O O . ASN A 1 79 ? -11.439 6.782 7.922 1.00 98.56 79 ASN A O 1
ATOM 615 N N . LEU A 1 80 ? -11.541 8.931 8.549 1.00 98.69 80 LEU A N 1
ATOM 616 C CA . LEU A 1 80 ? -12.731 8.751 9.387 1.00 98.69 80 LEU A CA 1
ATOM 617 C C . LEU A 1 80 ? -13.968 8.368 8.561 1.00 98.69 80 LEU A C 1
ATOM 619 O O . LEU A 1 80 ? -14.721 7.483 8.967 1.00 98.69 80 L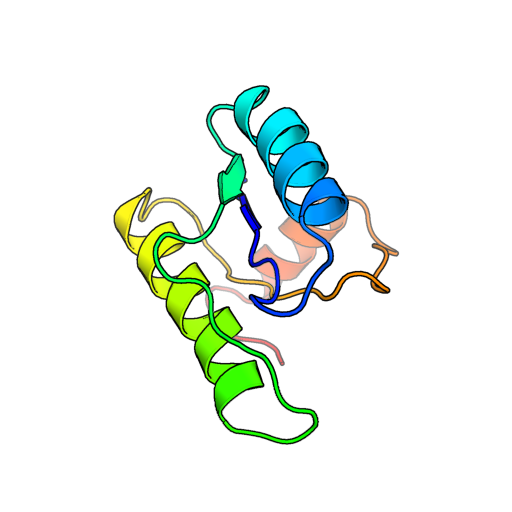EU A O 1
ATOM 623 N N . GLU A 1 81 ? -14.177 9.008 7.409 1.00 98.75 81 GLU A N 1
ATOM 624 C CA . GLU A 1 81 ? -15.266 8.647 6.496 1.00 98.75 81 GLU A CA 1
ATOM 625 C C . GLU A 1 81 ? -15.096 7.220 5.969 1.00 98.75 81 GLU A C 1
ATOM 627 O O . GLU A 1 81 ? -16.049 6.444 6.019 1.00 98.75 81 GLU A O 1
ATOM 632 N N . MET A 1 82 ? -13.883 6.843 5.546 1.00 98.56 82 MET A N 1
ATOM 633 C CA . MET A 1 82 ? -13.589 5.473 5.108 1.00 98.56 82 MET A CA 1
ATOM 634 C C . MET A 1 82 ? -13.888 4.448 6.203 1.00 98.56 82 MET A C 1
ATOM 636 O O . MET A 1 82 ? -14.594 3.477 5.952 1.00 98.56 82 MET A O 1
ATOM 640 N N . VAL A 1 83 ? -13.431 4.682 7.436 1.00 98.50 83 VAL A N 1
ATOM 641 C CA . VAL A 1 83 ? -13.699 3.782 8.569 1.00 98.50 83 VAL A CA 1
ATOM 642 C C . VAL A 1 83 ? -15.201 3.608 8.806 1.00 98.50 83 VAL A C 1
ATOM 644 O O . VAL A 1 83 ? -15.655 2.478 8.970 1.00 98.50 83 VAL A O 1
ATOM 647 N N . ARG A 1 84 ? -15.984 4.694 8.782 1.00 98.62 84 ARG A N 1
ATOM 648 C CA . ARG A 1 84 ? -17.445 4.630 8.972 1.00 98.62 84 ARG A CA 1
ATOM 649 C C . ARG A 1 84 ? -18.139 3.833 7.866 1.00 98.62 84 ARG A C 1
ATOM 651 O O . ARG A 1 84 ? -19.005 3.016 8.168 1.00 98.62 84 ARG A O 1
ATOM 658 N N . MET A 1 85 ? -17.748 4.043 6.607 1.00 98.38 85 MET A N 1
ATOM 659 C CA . MET A 1 85 ? -18.294 3.290 5.471 1.00 98.38 85 MET A CA 1
ATOM 660 C C . MET A 1 85 ? -17.931 1.803 5.554 1.00 98.38 85 MET A C 1
ATOM 662 O O . MET A 1 85 ? -18.781 0.945 5.375 1.00 98.38 85 MET A O 1
ATOM 666 N N . LEU A 1 86 ? -16.691 1.469 5.905 1.00 98.50 86 LEU A N 1
ATOM 667 C CA . LEU A 1 86 ? -16.271 0.074 6.049 1.00 98.50 86 LEU A CA 1
ATOM 668 C C . LEU A 1 86 ? -16.951 -0.619 7.241 1.00 98.50 86 LEU A C 1
ATOM 670 O O . LEU A 1 86 ? -17.288 -1.800 7.175 1.00 98.50 86 LEU A O 1
ATOM 674 N N . GLN A 1 87 ? -17.202 0.096 8.338 1.00 98.44 87 GLN A N 1
ATOM 675 C CA . GLN A 1 87 ? -17.965 -0.440 9.468 1.00 98.44 87 GLN A CA 1
ATOM 676 C C . GLN A 1 87 ? -19.417 -0.760 9.089 1.00 98.44 87 GLN A C 1
ATOM 678 O O . GLN A 1 87 ? -19.967 -1.744 9.590 1.00 98.44 87 GLN A O 1
ATOM 683 N N . SER A 1 88 ? -20.034 0.012 8.187 1.00 98.38 88 SER A N 1
ATOM 684 C CA . SER A 1 88 ? -21.411 -0.247 7.750 1.00 98.38 88 SER A CA 1
ATOM 685 C C . SER A 1 88 ? -21.550 -1.511 6.890 1.00 98.38 88 SER A C 1
ATOM 687 O O . SER A 1 88 ? -22.637 -2.087 6.861 1.00 98.38 88 SER A O 1
ATOM 689 N N . LEU A 1 89 ? -20.456 -2.006 6.291 1.00 98.38 89 LEU A N 1
ATOM 690 C CA . LEU A 1 89 ? -20.423 -3.285 5.564 1.00 98.38 89 LEU A CA 1
ATOM 691 C C . LEU A 1 89 ? -20.550 -4.518 6.478 1.00 98.38 89 LEU A C 1
ATOM 693 O O . LEU A 1 89 ? -20.779 -5.624 5.987 1.00 98.38 89 LEU A O 1
ATOM 697 N N . LYS A 1 90 ? -20.406 -4.359 7.804 1.00 97.75 90 LYS A N 1
ATOM 698 C CA . LYS A 1 90 ? -20.576 -5.432 8.806 1.00 97.75 90 LYS A CA 1
ATOM 699 C C . LYS A 1 90 ? -19.777 -6.714 8.496 1.00 97.75 90 LYS A C 1
ATOM 701 O O . LYS A 1 90 ? -20.263 -7.816 8.725 1.00 97.75 90 LYS A O 1
ATOM 706 N N . GLY A 1 91 ? -18.552 -6.568 7.988 1.00 97.19 91 GLY A N 1
ATOM 707 C CA . GLY A 1 91 ? -17.664 -7.686 7.644 1.00 97.19 91 GLY A CA 1
ATOM 708 C C . GLY A 1 91 ? -17.855 -8.250 6.234 1.00 97.19 91 GLY A C 1
ATOM 709 O O . GLY A 1 91 ? -17.160 -9.192 5.869 1.00 97.19 91 GLY A O 1
ATOM 710 N N . SER A 1 92 ? -18.766 -7.682 5.441 1.00 98.44 92 SER A N 1
ATOM 711 C CA . SER A 1 92 ? -18.919 -8.024 4.024 1.00 98.44 92 SER A CA 1
ATOM 712 C C . SER A 1 92 ? -17.843 -7.350 3.177 1.00 98.44 92 SER A C 1
ATOM 714 O O . SER A 1 92 ? -17.366 -6.265 3.510 1.00 98.44 92 SER A O 1
ATOM 716 N N . ASN A 1 93 ? -17.512 -7.958 2.041 1.00 97.81 93 ASN A N 1
ATOM 717 C CA . ASN A 1 93 ? -16.641 -7.346 1.041 1.00 97.81 93 ASN A CA 1
ATOM 718 C C . ASN A 1 93 ? -17.429 -6.369 0.152 1.00 97.81 93 ASN A C 1
ATOM 720 O O . ASN A 1 93 ? -18.637 -6.518 -0.027 1.00 97.81 93 ASN A O 1
ATOM 724 N N . SER A 1 94 ? -16.728 -5.402 -0.435 1.00 97.44 94 SER A N 1
ATOM 725 C CA . SER A 1 94 ? -17.228 -4.517 -1.491 1.00 97.44 94 SER A CA 1
ATOM 726 C C . SER A 1 94 ? -16.130 -4.391 -2.540 1.00 97.44 94 SER A C 1
ATOM 728 O O . SER A 1 94 ? -14.971 -4.203 -2.167 1.00 97.44 94 SER A O 1
ATOM 730 N N . LEU A 1 95 ? -16.490 -4.509 -3.816 1.00 94.19 95 LEU A N 1
ATOM 731 C CA . LEU A 1 95 ? -15.591 -4.376 -4.964 1.00 94.19 95 LEU A CA 1
ATOM 732 C C . LEU A 1 95 ? -16.206 -3.461 -6.022 1.00 94.19 95 LEU A C 1
ATOM 734 O O . LEU A 1 95 ? -17.454 -3.460 -6.123 1.00 94.19 95 LEU A O 1
#

Foldseek 3Di:
DAEEDADAPPDDVVVVVVQQVVQVVDPRYYYFPDHYHDDVVDPNVVVSLVSSVVVVVVVDPPDQDDDDDDPPDDDPDDPVRVVVVSVVCVSDDDD

Organism: Nothobranchius kadleci (NCBI:txid1051664)

Sequence (95 aa):
NIYCVHVDKKSAPSVTSAIQAITSCFPNVFMVSEAVSVVYAGWSRVQADLNCMADLYNASTKWKYFINLCGQDFPLKTNLEMVRMLQSLKGSNSL

InterPro domains:
  IPR003406 Glycosyl transferase, family 14 [PF02485] (1-94)